Protein AF-A0A5M9JI24-F1 (afdb_monomer_lite)

Sequence (90 aa):
MVSRLPPENLTRDPEVVKSINEDKLMHNTGTLEGLAGMLDRTAALNQGKTKLNPGIKSLWLGHGTEDKGTSFEGSEKWFNEQTGLKDKEF

InterPro domains:
  IPR022742 Alpha/beta hydrolase domain-containing protein 17C-like [PF12146] (4-89)
  IPR029058 Alpha/Beta hydrolase fold [G3DSA:3.40.50.1820] (1-90)

Foldseek 3Di:
DQDDDQLCLVDVDVVSSVCQVPDPPNPSDDDPVRVVVVVVVLVCLQVLVDADDPPDADDDDDDDPSRPVDDPVSSVVSQVSHPNYDDDDD

pLDDT: mean 91.82, std 6.11, range [54.22, 98.25]

Structure (mmCIF, N/CA/C/O backbone):
data_AF-A0A5M9JI24-F1
#
_entry.id   AF-A0A5M9JI24-F1
#
loop_
_atom_site.group_PDB
_atom_site.id
_atom_site.type_symbol
_atom_site.label_atom_id
_atom_site.label_alt_id
_atom_site.label_comp_id
_atom_site.label_asym_id
_atom_site.label_entity_id
_atom_site.label_seq_id
_atom_site.pdbx_PDB_ins_code
_atom_site.Cartn_x
_atom_site.Cartn_y
_atom_site.Cartn_z
_atom_site.occupancy
_atom_site.B_iso_or_equiv
_atom_site.auth_seq_id
_atom_site.auth_comp_id
_atom_site.auth_asym_id
_atom_site.auth_atom_id
_atom_site.pdbx_PDB_model_num
ATOM 1 N N . MET A 1 1 ? 10.911 15.308 -17.721 1.00 54.22 1 MET A N 1
ATOM 2 C CA . MET A 1 1 ? 11.894 14.534 -16.935 1.00 54.22 1 MET A CA 1
ATOM 3 C C . MET A 1 1 ? 11.111 13.485 -16.167 1.00 54.22 1 MET A C 1
ATOM 5 O O . MET A 1 1 ? 10.176 13.860 -15.474 1.00 54.22 1 MET A O 1
ATOM 9 N N . VAL A 1 2 ? 11.394 12.199 -16.375 1.00 69.25 2 VAL A N 1
ATOM 10 C CA . VAL A 1 2 ? 10.735 11.109 -15.638 1.00 69.25 2 VAL A CA 1
ATOM 11 C C . VAL A 1 2 ? 11.511 10.899 -14.342 1.00 69.25 2 VAL A C 1
ATOM 13 O O . VAL A 1 2 ? 12.713 10.656 -14.389 1.00 69.25 2 VAL A O 1
ATOM 16 N N . SER A 1 3 ? 10.841 11.029 -13.198 1.00 76.94 3 SER A N 1
ATOM 17 C CA . SER A 1 3 ? 11.425 10.762 -11.881 1.00 76.94 3 SER A CA 1
ATOM 18 C C . SER A 1 3 ? 10.922 9.409 -11.391 1.00 76.94 3 SER A C 1
ATOM 20 O O . SER A 1 3 ? 9.910 9.350 -10.695 1.00 76.94 3 SER A O 1
ATOM 22 N N . ARG A 1 4 ? 11.581 8.317 -11.799 1.00 85.88 4 ARG A N 1
ATOM 23 C CA . ARG A 1 4 ? 11.194 6.965 -11.366 1.00 85.88 4 ARG A CA 1
ATOM 24 C C . ARG A 1 4 ? 11.822 6.610 -10.018 1.00 85.88 4 ARG A C 1
ATOM 26 O O . ARG A 1 4 ? 12.964 6.989 -9.758 1.00 85.88 4 ARG A O 1
ATOM 33 N N . LEU A 1 5 ? 11.121 5.808 -9.220 1.00 87.25 5 LEU A N 1
ATOM 34 C CA . LEU A 1 5 ? 11.740 5.074 -8.118 1.00 87.25 5 LEU A CA 1
ATOM 35 C C . LEU A 1 5 ? 12.638 3.970 -8.713 1.00 87.25 5 LEU A C 1
ATOM 37 O O . LEU A 1 5 ? 12.174 3.245 -9.598 1.00 87.25 5 LEU A O 1
ATOM 41 N N . PRO A 1 6 ? 13.907 3.837 -8.291 1.00 92.12 6 PRO A N 1
ATOM 42 C CA . PRO A 1 6 ? 14.751 2.723 -8.714 1.00 92.12 6 PRO A CA 1
ATOM 43 C C . PRO A 1 6 ? 14.072 1.372 -8.409 1.00 92.12 6 PRO A C 1
ATOM 45 O O . PRO A 1 6 ? 13.636 1.176 -7.278 1.00 92.12 6 PRO A O 1
ATOM 48 N N . PRO A 1 7 ? 13.945 0.440 -9.369 1.00 93.88 7 PRO A N 1
ATOM 49 C CA . PRO A 1 7 ? 13.333 -0.875 -9.140 1.00 93.88 7 PRO A CA 1
ATOM 50 C C . PRO A 1 7 ? 13.975 -1.683 -8.007 1.00 93.88 7 PRO A C 1
ATOM 52 O O . PRO A 1 7 ? 13.301 -2.448 -7.326 1.00 93.88 7 PRO A O 1
ATOM 55 N N . GLU A 1 8 ? 15.262 -1.467 -7.764 1.00 94.81 8 GLU A N 1
ATOM 56 C CA . GLU A 1 8 ? 16.044 -2.089 -6.694 1.00 94.81 8 GLU A CA 1
ATOM 57 C C . GLU A 1 8 ? 15.565 -1.653 -5.299 1.00 94.81 8 GLU A C 1
ATOM 59 O O . GLU A 1 8 ? 15.801 -2.337 -4.308 1.00 94.81 8 GLU A O 1
ATOM 64 N N . ASN A 1 9 ? 14.851 -0.526 -5.221 1.00 93.44 9 ASN A N 1
ATOM 65 C CA . ASN A 1 9 ? 14.191 -0.072 -4.002 1.00 93.44 9 ASN A CA 1
ATOM 66 C C . ASN A 1 9 ? 12.826 -0.743 -3.770 1.00 93.44 9 ASN A C 1
ATOM 68 O O . ASN A 1 9 ? 12.294 -0.640 -2.669 1.00 93.44 9 ASN A O 1
ATOM 72 N N . L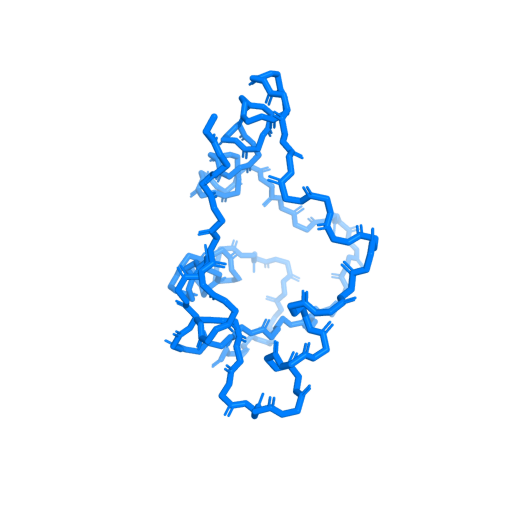EU A 1 10 ? 12.246 -1.386 -4.792 1.00 91.06 10 LEU A N 1
ATOM 73 C CA . LEU A 1 10 ? 10.974 -2.114 -4.695 1.00 91.06 10 LEU A CA 1
ATOM 74 C C . LEU A 1 10 ? 11.185 -3.588 -4.340 1.00 91.06 10 LEU A C 1
ATOM 76 O O . LEU A 1 10 ? 10.333 -4.207 -3.707 1.00 91.06 10 LEU A O 1
ATOM 80 N N . THR A 1 11 ? 12.301 -4.174 -4.776 1.00 93.25 11 THR A N 1
ATOM 81 C CA . THR A 1 11 ? 12.605 -5.589 -4.560 1.00 93.25 11 THR A CA 1
ATOM 82 C C . THR A 1 11 ? 14.103 -5.865 -4.624 1.00 93.25 11 THR A C 1
ATOM 84 O O . THR A 1 11 ? 14.847 -5.212 -5.351 1.00 93.25 11 THR A O 1
ATOM 87 N N . ARG A 1 12 ? 14.532 -6.885 -3.876 1.00 94.38 12 ARG A N 1
ATOM 88 C CA . ARG A 1 12 ? 15.907 -7.413 -3.877 1.00 94.38 12 ARG A CA 1
ATOM 89 C C . ARG A 1 12 ? 16.093 -8.558 -4.875 1.00 94.38 12 ARG A C 1
ATOM 91 O O . ARG A 1 12 ? 17.216 -9.011 -5.070 1.00 94.38 12 ARG A O 1
ATOM 98 N N . ASP A 1 13 ? 15.003 -9.056 -5.457 1.00 97.25 13 ASP A N 1
ATOM 99 C CA . ASP A 1 13 ? 15.042 -10.141 -6.433 1.00 97.25 13 ASP A CA 1
ATOM 100 C C . ASP A 1 13 ? 15.489 -9.598 -7.805 1.00 97.25 13 ASP A C 1
ATOM 102 O O . ASP A 1 13 ? 14.760 -8.795 -8.403 1.00 97.25 13 ASP A O 1
ATOM 106 N N . PRO A 1 14 ? 16.663 -10.013 -8.320 1.00 97.69 14 PRO A N 1
ATOM 107 C CA . PRO A 1 14 ? 17.196 -9.498 -9.576 1.00 97.69 14 PRO A CA 1
ATOM 108 C C . PRO A 1 14 ? 16.310 -9.818 -10.788 1.00 97.69 14 PRO A C 1
ATOM 110 O O . PRO A 1 14 ? 16.254 -9.012 -11.720 1.00 97.69 14 PRO A O 1
ATOM 113 N N . GLU A 1 15 ? 15.578 -10.936 -10.781 1.00 98.25 15 GLU A N 1
ATOM 114 C CA . GLU A 1 15 ? 14.684 -11.289 -11.890 1.00 98.25 15 GLU A CA 1
ATOM 115 C C . GLU A 1 15 ? 13.450 -10.380 -11.912 1.00 98.25 15 GLU A C 1
ATOM 117 O O . GLU A 1 15 ? 12.993 -9.972 -12.981 1.00 98.25 15 GLU A O 1
ATOM 122 N N . VAL A 1 16 ? 12.956 -9.973 -10.738 1.00 97.44 16 VAL A N 1
ATOM 123 C CA . VAL A 1 16 ? 11.842 -9.016 -10.631 1.00 97.44 16 VAL A CA 1
ATOM 124 C C . VAL A 1 16 ? 12.302 -7.594 -10.965 1.00 97.44 16 VAL A C 1
ATOM 126 O O . VAL A 1 16 ? 11.597 -6.861 -11.657 1.00 97.44 16 VAL A O 1
ATOM 129 N N . VAL A 1 17 ? 13.510 -7.196 -10.549 1.00 97.19 17 VAL A N 1
ATOM 130 C CA . VAL A 1 17 ? 14.118 -5.923 -10.986 1.00 97.19 17 VAL A CA 1
ATOM 131 C C . VAL A 1 17 ? 14.190 -5.864 -12.512 1.00 97.19 17 VAL A C 1
ATOM 133 O O . VAL A 1 17 ? 13.831 -4.851 -13.121 1.00 97.19 17 VAL A O 1
ATOM 136 N N . LYS A 1 18 ? 14.626 -6.955 -13.149 1.00 97.69 18 LYS A N 1
ATOM 137 C CA . LYS A 1 18 ? 14.668 -7.059 -14.606 1.00 97.69 18 LYS A CA 1
ATOM 138 C C . LYS A 1 18 ? 13.269 -6.962 -15.215 1.00 97.69 18 LYS A C 1
ATOM 140 O O . LYS A 1 18 ? 13.072 -6.140 -16.108 1.00 97.69 18 LYS A O 1
ATOM 145 N N . SER A 1 19 ? 12.292 -7.714 -14.700 1.00 97.38 19 SER A N 1
ATOM 146 C CA . SER A 1 19 ? 10.924 -7.677 -15.230 1.00 97.38 19 SER A CA 1
ATOM 147 C C . SER A 1 19 ? 10.304 -6.283 -15.136 1.00 97.38 19 SER A C 1
ATOM 149 O O . SER A 1 19 ? 9.654 -5.845 -16.076 1.00 97.38 19 SER A O 1
ATOM 151 N N . ILE A 1 20 ? 10.546 -5.558 -14.039 1.00 95.31 20 ILE A N 1
ATOM 152 C CA . ILE A 1 20 ? 10.090 -4.174 -13.842 1.00 95.31 20 ILE A CA 1
ATOM 153 C C . ILE A 1 20 ? 10.689 -3.236 -14.899 1.00 95.31 20 ILE A C 1
ATOM 155 O O . ILE A 1 20 ? 9.984 -2.404 -15.465 1.00 95.31 20 ILE A O 1
ATOM 159 N N . ASN A 1 21 ? 11.991 -3.358 -15.171 1.00 93.56 21 ASN A N 1
ATOM 160 C CA . ASN A 1 21 ? 12.672 -2.518 -16.158 1.00 93.56 21 ASN A CA 1
ATOM 161 C C . ASN A 1 21 ? 12.222 -2.805 -17.598 1.00 93.56 21 ASN A C 1
ATOM 163 O O . ASN A 1 21 ? 12.207 -1.893 -18.425 1.00 93.56 21 ASN A O 1
ATOM 167 N N . GLU A 1 22 ? 11.896 -4.060 -17.901 1.00 95.75 22 GLU A N 1
ATOM 168 C CA . GLU A 1 22 ? 11.514 -4.514 -19.242 1.00 95.75 22 GLU A CA 1
ATOM 169 C C . GLU A 1 22 ? 10.000 -4.393 -19.514 1.00 95.75 22 GLU A C 1
ATOM 171 O O . GLU A 1 22 ? 9.564 -4.557 -20.660 1.00 95.75 22 GLU A O 1
ATOM 176 N N . ASP A 1 23 ? 9.193 -4.073 -18.495 1.00 95.44 23 ASP A N 1
ATOM 177 C CA . ASP A 1 23 ? 7.739 -3.972 -18.616 1.00 95.44 23 ASP A CA 1
ATOM 178 C C . ASP A 1 23 ? 7.303 -2.733 -19.417 1.00 95.44 23 ASP A C 1
ATOM 180 O O . ASP A 1 23 ? 7.395 -1.583 -18.981 1.00 95.44 23 ASP A O 1
ATOM 184 N N . LYS A 1 24 ? 6.736 -2.988 -20.599 1.00 94.69 24 LYS A N 1
ATOM 185 C CA . LYS A 1 24 ? 6.222 -1.962 -21.517 1.00 94.69 24 LYS A CA 1
ATOM 186 C C . LYS A 1 24 ? 4.965 -1.252 -21.005 1.00 94.69 24 LYS A C 1
ATOM 188 O O . LYS A 1 24 ? 4.617 -0.197 -21.535 1.00 94.69 24 LYS A O 1
ATOM 193 N N . LEU A 1 25 ? 4.271 -1.822 -20.021 1.00 93.88 25 LEU A N 1
ATOM 194 C CA . LEU A 1 25 ? 3.082 -1.239 -19.398 1.00 93.88 25 LEU A CA 1
ATOM 195 C C . LEU A 1 25 ? 3.431 -0.360 -18.192 1.00 93.88 25 LEU A C 1
ATOM 197 O O . LEU A 1 25 ? 2.578 0.372 -17.689 1.00 93.88 25 LEU A O 1
ATOM 201 N N . MET A 1 26 ? 4.691 -0.357 -17.750 1.00 90.12 26 MET A N 1
ATOM 202 C CA . MET A 1 26 ? 5.135 0.510 -16.670 1.00 90.12 26 MET A CA 1
ATOM 203 C C . MET A 1 26 ? 5.486 1.902 -17.197 1.00 90.12 26 MET A C 1
ATOM 205 O O . MET A 1 26 ? 6.631 2.234 -17.504 1.00 90.12 26 MET A O 1
ATOM 209 N N . HIS A 1 27 ? 4.465 2.746 -17.315 1.00 87.69 27 HIS A N 1
ATOM 210 C CA . HIS A 1 27 ? 4.593 4.031 -18.002 1.00 87.69 27 HIS A CA 1
ATOM 211 C C . HIS A 1 27 ? 5.486 5.048 -17.283 1.00 87.69 27 HIS A C 1
ATOM 213 O O . HIS A 1 27 ? 6.053 5.915 -17.938 1.00 87.69 27 HIS A O 1
ATOM 219 N N . ASN A 1 28 ? 5.646 4.948 -15.957 1.00 84.69 28 ASN A N 1
ATOM 220 C CA . ASN A 1 28 ? 6.478 5.859 -15.156 1.00 84.69 28 ASN A CA 1
ATOM 221 C C . ASN A 1 28 ? 6.143 7.356 -15.356 1.00 84.69 28 ASN A C 1
ATOM 223 O O . ASN A 1 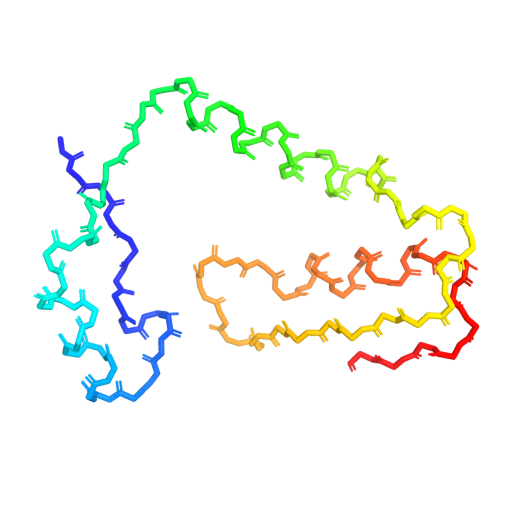28 ? 6.975 8.235 -15.142 1.00 84.69 28 ASN A O 1
ATOM 227 N N . THR A 1 29 ? 4.912 7.660 -15.767 1.00 85.62 29 THR A N 1
ATOM 228 C CA . THR A 1 29 ? 4.420 9.016 -16.023 1.00 85.62 29 THR A CA 1
ATOM 229 C C . THR A 1 29 ? 3.194 9.302 -15.171 1.00 85.62 29 THR A C 1
ATOM 231 O O . THR A 1 29 ? 2.320 8.449 -15.038 1.00 85.62 29 THR A O 1
ATOM 234 N N . GLY A 1 30 ? 3.095 10.524 -14.655 1.00 85.56 30 GLY A N 1
ATOM 235 C CA . GLY A 1 30 ? 1.906 11.038 -13.981 1.00 85.56 30 GLY A CA 1
ATOM 236 C C . GLY A 1 30 ? 1.629 12.478 -14.402 1.00 85.56 30 GLY A C 1
ATOM 237 O O . GLY A 1 30 ? 2.527 13.167 -14.891 1.00 85.56 30 GLY A O 1
ATOM 238 N N . THR A 1 31 ? 0.388 12.930 -14.225 1.00 91.00 31 THR A N 1
ATOM 239 C CA . THR A 1 31 ? 0.025 14.346 -14.385 1.00 91.00 31 THR A CA 1
ATOM 240 C C . THR A 1 31 ? 0.186 15.088 -13.057 1.00 91.00 31 THR A C 1
ATOM 242 O O . THR A 1 31 ? 0.282 14.465 -11.994 1.00 91.00 31 THR A O 1
ATOM 245 N N . LEU A 1 32 ? 0.197 16.422 -13.095 1.00 93.38 32 LEU A N 1
ATOM 246 C CA . LEU A 1 32 ? 0.249 17.231 -11.874 1.00 93.38 32 LEU A CA 1
ATOM 247 C C . LEU A 1 32 ? -1.006 17.036 -11.013 1.00 93.38 32 LEU A C 1
ATOM 249 O O . LEU A 1 32 ? -0.905 16.969 -9.793 1.00 93.38 32 LEU A O 1
ATOM 253 N N . GLU A 1 33 ? -2.170 16.866 -11.636 1.00 95.94 33 GLU A N 1
ATOM 254 C CA . GLU A 1 33 ? -3.427 16.557 -10.951 1.00 95.94 33 GLU A CA 1
ATOM 255 C C . GLU A 1 33 ? -3.371 15.175 -10.288 1.00 95.94 33 GLU A C 1
ATOM 257 O O . GLU A 1 33 ? -3.836 15.002 -9.162 1.00 95.94 33 GLU A O 1
ATOM 262 N N . GLY A 1 34 ? -2.754 14.194 -10.958 1.00 93.25 34 GLY A N 1
ATOM 263 C CA . GLY A 1 34 ? -2.502 12.873 -10.387 1.00 93.25 34 GLY A CA 1
ATOM 264 C C . GLY A 1 34 ? -1.590 12.940 -9.160 1.00 93.25 34 GLY A C 1
ATOM 265 O O . GLY A 1 34 ? -1.889 12.320 -8.139 1.00 93.25 34 GLY A O 1
ATOM 266 N N . LEU A 1 35 ? -0.518 13.738 -9.231 1.00 91.75 35 LEU A N 1
ATOM 267 C CA . LEU A 1 35 ? 0.386 13.971 -8.104 1.00 91.75 35 LEU A CA 1
ATOM 268 C C . LEU A 1 35 ? -0.329 14.665 -6.936 1.00 91.75 35 LEU A C 1
ATOM 270 O O . LEU A 1 35 ? -0.219 14.205 -5.801 1.00 91.75 35 LEU A O 1
ATOM 274 N N . ALA A 1 36 ? -1.105 15.717 -7.205 1.00 96.50 36 ALA A N 1
ATOM 275 C CA . ALA A 1 36 ? -1.894 16.408 -6.187 1.00 96.50 36 ALA A CA 1
ATOM 276 C C . ALA A 1 36 ? -2.872 15.446 -5.491 1.00 96.50 36 ALA A C 1
ATOM 278 O O . ALA A 1 36 ? -2.868 15.322 -4.267 1.00 96.50 36 ALA A O 1
ATOM 279 N N . GLY A 1 37 ? -3.626 14.664 -6.269 1.00 96.94 37 GLY A N 1
ATOM 280 C CA . GLY A 1 37 ? -4.559 13.683 -5.722 1.00 96.94 37 GLY A CA 1
ATOM 281 C C . GLY A 1 37 ? -3.883 12.538 -4.958 1.00 96.94 37 GLY A C 1
ATOM 282 O O . GLY A 1 37 ? -4.510 11.928 -4.092 1.00 96.94 37 GLY A O 1
ATOM 283 N N . MET A 1 38 ? -2.630 12.199 -5.263 1.00 94.50 38 MET A N 1
ATOM 284 C CA . MET A 1 38 ? -1.850 11.245 -4.468 1.00 94.50 38 MET A CA 1
ATOM 285 C C . MET A 1 38 ? -1.470 11.848 -3.110 1.00 94.50 38 MET A C 1
ATOM 287 O O . MET A 1 38 ? -1.680 11.202 -2.085 1.00 94.50 38 MET A O 1
ATOM 291 N N . LEU A 1 39 ? -0.992 13.097 -3.084 1.00 95.25 39 LEU A N 1
ATOM 292 C CA . LEU A 1 39 ? -0.632 13.799 -1.847 1.00 95.25 39 LEU A CA 1
ATOM 293 C C . LEU A 1 39 ? -1.834 13.980 -0.909 1.00 95.25 39 LEU A C 1
ATOM 295 O O . LEU A 1 39 ? -1.715 13.713 0.287 1.00 95.25 39 LEU A O 1
ATOM 299 N N . ASP A 1 40 ? -3.000 14.343 -1.445 1.00 97.62 40 ASP A N 1
ATOM 300 C CA . ASP A 1 40 ? -4.228 14.500 -0.655 1.00 97.62 40 ASP A CA 1
ATOM 301 C C . ASP A 1 40 ? -4.656 13.189 0.021 1.00 97.62 40 ASP A C 1
ATOM 303 O O . ASP A 1 40 ? -5.026 13.170 1.199 1.00 97.62 40 ASP A O 1
ATOM 307 N N . ARG A 1 41 ? -4.568 12.064 -0.701 1.00 96.00 41 ARG A N 1
ATOM 308 C CA . ARG A 1 41 ? -4.899 10.735 -0.159 1.00 96.00 41 ARG A CA 1
ATOM 309 C C . ARG A 1 41 ? -3.908 10.304 0.918 1.00 96.00 41 ARG A C 1
ATOM 311 O O . ARG A 1 41 ? -4.332 9.809 1.963 1.00 96.00 41 ARG A O 1
ATOM 318 N N . THR A 1 42 ? -2.615 10.547 0.706 1.00 95.19 42 THR A N 1
ATOM 319 C CA . THR A 1 42 ? -1.577 10.297 1.715 1.00 95.19 42 THR A CA 1
ATOM 320 C C . THR A 1 42 ? -1.817 11.134 2.971 1.00 95.19 42 THR A C 1
ATOM 322 O O . THR A 1 42 ? -1.737 10.613 4.084 1.00 95.19 42 THR A O 1
ATOM 325 N N . ALA A 1 43 ? -2.186 12.409 2.821 1.00 95.81 43 ALA A N 1
ATOM 326 C CA . ALA A 1 43 ? -2.519 13.270 3.951 1.00 95.81 43 ALA A CA 1
ATOM 327 C C . ALA A 1 43 ? -3.752 12.764 4.716 1.00 95.81 43 ALA A C 1
ATOM 329 O O . ALA A 1 43 ? -3.736 12.736 5.947 1.00 95.81 43 ALA A O 1
ATOM 330 N N . ALA A 1 44 ? -4.800 12.318 4.016 1.00 95.56 44 ALA A N 1
ATOM 331 C CA . ALA A 1 44 ? -5.991 11.751 4.647 1.00 95.56 44 ALA A CA 1
ATOM 332 C C . ALA A 1 44 ? -5.691 10.464 5.438 1.00 95.56 44 ALA A C 1
ATOM 334 O O . ALA A 1 44 ? -6.204 10.303 6.549 1.00 95.56 44 ALA A O 1
ATOM 335 N N . LEU A 1 45 ? -4.835 9.585 4.902 1.00 93.75 45 LEU A N 1
ATOM 336 C CA . LEU A 1 45 ? -4.350 8.393 5.605 1.00 93.75 45 LEU A CA 1
ATOM 337 C C . LEU A 1 45 ? -3.557 8.768 6.861 1.00 93.75 45 LEU A C 1
ATOM 339 O O . LEU A 1 45 ? -3.902 8.325 7.953 1.00 93.75 45 LEU A O 1
ATOM 343 N N . ASN A 1 46 ? -2.551 9.638 6.731 1.00 93.50 46 ASN A N 1
ATOM 344 C CA . ASN A 1 46 ? -1.677 10.015 7.846 1.00 93.50 46 ASN A CA 1
ATOM 345 C C . ASN A 1 46 ? -2.417 10.762 8.976 1.00 93.50 46 ASN A C 1
ATOM 347 O O . ASN A 1 46 ? -2.065 10.640 10.149 1.00 93.50 46 ASN A O 1
ATOM 351 N N . GLN A 1 47 ? -3.458 11.525 8.629 1.00 94.75 47 GLN A N 1
ATOM 352 C CA . GLN A 1 47 ? -4.321 12.236 9.582 1.00 94.75 47 GLN A CA 1
ATOM 353 C C . GLN A 1 47 ? -5.400 11.337 10.217 1.00 94.75 47 GLN A C 1
ATOM 355 O O . GLN A 1 47 ? -6.228 11.842 10.974 1.00 94.75 47 GLN A O 1
ATOM 360 N N . GLY A 1 48 ? -5.456 10.042 9.881 1.00 90.94 48 GLY A N 1
ATOM 361 C CA . GLY A 1 48 ? -6.462 9.112 10.408 1.00 90.94 48 GLY A CA 1
ATOM 362 C C . GLY A 1 48 ? -7.895 9.403 9.936 1.00 90.94 48 GLY A C 1
ATOM 363 O O . GLY A 1 48 ? -8.861 8.939 10.549 1.00 90.94 48 GLY A O 1
ATOM 364 N N . LYS A 1 49 ? -8.058 10.187 8.856 1.00 94.25 49 LYS A N 1
ATOM 365 C CA . LYS A 1 49 ? -9.369 10.473 8.240 1.00 94.25 49 LYS A CA 1
ATOM 366 C C . LYS A 1 49 ? -9.917 9.245 7.521 1.00 94.25 49 LYS A C 1
ATOM 368 O O . LYS A 1 49 ? -11.124 9.018 7.522 1.00 94.25 49 LYS A O 1
ATOM 373 N N . THR A 1 50 ? -9.030 8.447 6.934 1.00 93.81 50 THR A N 1
ATOM 374 C CA . THR A 1 50 ? -9.375 7.163 6.322 1.00 93.81 50 THR A CA 1
ATOM 375 C C . THR A 1 50 ? -9.423 6.090 7.405 1.00 93.81 50 THR A C 1
ATOM 377 O O . THR A 1 50 ? -8.393 5.759 7.990 1.00 93.81 50 THR A O 1
ATOM 380 N N . LYS A 1 51 ? -10.609 5.541 7.673 1.00 93.31 51 LYS A N 1
ATOM 381 C CA . LYS A 1 51 ? -10.825 4.466 8.652 1.00 93.31 51 LYS A CA 1
ATOM 382 C C . LYS A 1 51 ? -11.470 3.262 7.986 1.00 93.31 51 LYS A C 1
ATOM 384 O O . LYS A 1 51 ? -12.100 3.396 6.938 1.00 93.31 51 LYS A O 1
ATOM 389 N N . LEU A 1 52 ? -11.343 2.098 8.615 1.00 92.94 52 LEU A N 1
ATOM 390 C CA . LEU A 1 52 ? -12.112 0.928 8.207 1.00 92.94 52 LEU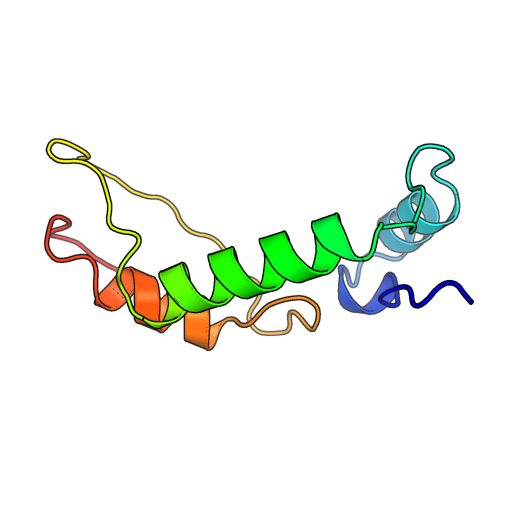 A CA 1
ATOM 391 C C . LEU A 1 52 ? -13.616 1.203 8.302 1.00 92.94 52 LEU A C 1
ATOM 393 O O . LEU A 1 52 ? -14.099 1.816 9.258 1.00 92.94 52 LEU A O 1
ATOM 397 N N . ASN A 1 53 ? -14.355 0.709 7.312 1.00 92.62 53 ASN A N 1
ATOM 398 C CA . ASN A 1 53 ? -15.807 0.795 7.319 1.00 92.62 53 ASN A CA 1
ATOM 399 C C . ASN A 1 53 ? -16.394 0.007 8.506 1.00 92.62 53 ASN A C 1
ATOM 401 O O . ASN A 1 53 ? -15.836 -1.023 8.906 1.00 92.62 53 ASN A O 1
ATOM 405 N N . PRO A 1 54 ? -17.548 0.432 9.048 1.00 90.50 54 PRO A N 1
ATOM 406 C CA . PRO A 1 54 ? -18.251 -0.340 10.064 1.00 90.50 54 PRO A CA 1
ATOM 407 C C . PRO A 1 54 ? -18.530 -1.772 9.585 1.00 90.50 54 PRO A C 1
ATOM 409 O O . PRO A 1 54 ? -18.973 -1.985 8.459 1.00 90.50 54 PRO A O 1
ATOM 412 N N . GLY A 1 55 ? -18.280 -2.758 10.447 1.00 89.81 55 GLY A N 1
ATOM 413 C CA . GLY A 1 55 ? -18.552 -4.172 10.162 1.00 89.81 55 GLY A CA 1
ATOM 414 C C . GLY A 1 55 ? -17.395 -4.959 9.540 1.00 89.81 55 GLY A C 1
ATOM 415 O O . GLY A 1 55 ? -17.513 -6.180 9.424 1.00 89.81 55 GLY A O 1
ATOM 416 N N . ILE A 1 56 ? -16.268 -4.319 9.204 1.00 92.19 56 ILE A N 1
ATOM 417 C CA . ILE A 1 56 ? -15.033 -5.042 8.871 1.00 92.19 56 ILE A CA 1
ATOM 418 C C . ILE A 1 56 ? -14.552 -5.816 10.104 1.00 92.19 56 ILE A C 1
ATOM 420 O O . ILE A 1 56 ? -14.357 -5.238 11.170 1.00 92.19 56 ILE A O 1
ATOM 424 N N . LYS A 1 57 ? -14.386 -7.135 9.952 1.00 89.50 57 LYS A N 1
ATOM 425 C CA . LYS A 1 57 ? -14.025 -8.047 11.052 1.00 89.50 57 LYS A CA 1
ATOM 426 C C . LYS A 1 57 ? -12.546 -8.414 11.088 1.00 89.50 57 LYS A C 1
ATOM 428 O O . LYS A 1 57 ? -12.047 -8.789 12.140 1.00 89.50 57 LYS A O 1
ATOM 433 N N . SER A 1 58 ? -11.870 -8.338 9.949 1.00 91.12 58 SER A N 1
ATOM 434 C CA . SER A 1 58 ? -10.488 -8.780 9.789 1.00 91.12 58 SER A CA 1
ATOM 435 C C . SER A 1 58 ? -9.790 -7.933 8.736 1.00 91.12 58 SER A C 1
ATOM 437 O O . SER A 1 58 ? -10.397 -7.576 7.724 1.00 91.12 58 SER A O 1
ATOM 439 N N . LEU A 1 59 ? -8.514 -7.649 8.967 1.00 92.75 59 LEU A N 1
ATOM 440 C CA . LEU A 1 59 ? -7.631 -6.948 8.047 1.00 92.75 59 LEU A CA 1
ATOM 441 C C . LEU A 1 59 ? -6.300 -7.697 8.023 1.00 92.7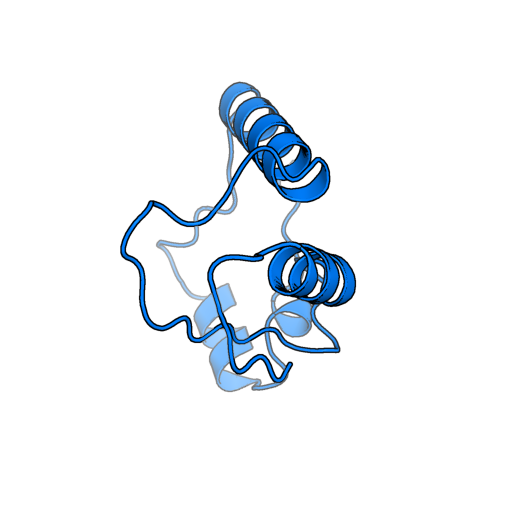5 59 LEU A C 1
ATOM 443 O O . LEU A 1 59 ? -5.756 -7.998 9.080 1.00 92.75 59 LEU A O 1
ATOM 447 N N . TRP A 1 60 ? -5.784 -7.963 6.828 1.00 93.12 60 TRP A N 1
ATOM 448 C CA . TRP A 1 60 ? -4.393 -8.351 6.639 1.00 93.12 60 TRP A CA 1
ATOM 449 C C . TRP A 1 60 ? -3.663 -7.179 5.991 1.00 93.12 60 TRP A C 1
ATOM 451 O O . TRP A 1 60 ? -4.125 -6.650 4.978 1.00 93.12 60 TRP A O 1
ATOM 461 N N . LEU A 1 61 ? -2.559 -6.758 6.598 1.00 93.62 61 LEU A N 1
ATOM 462 C CA . LEU A 1 61 ? -1.732 -5.660 6.124 1.00 93.62 61 LEU A CA 1
ATOM 463 C C . LEU A 1 61 ? -0.284 -6.142 6.099 1.00 93.62 61 LEU A C 1
ATOM 465 O O . LEU A 1 61 ? 0.257 -6.521 7.129 1.00 93.62 61 LEU A O 1
ATOM 469 N N . GLY A 1 62 ? 0.320 -6.153 4.913 1.00 94.62 62 GLY A N 1
ATOM 470 C CA . GLY A 1 62 ? 1.730 -6.475 4.725 1.00 94.62 62 GLY A CA 1
ATOM 471 C C . GLY A 1 62 ? 2.486 -5.244 4.246 1.00 94.62 62 GLY A C 1
ATOM 472 O O . GLY A 1 62 ? 2.036 -4.571 3.319 1.00 94.62 62 GLY A O 1
ATOM 473 N N . HIS A 1 63 ? 3.628 -4.957 4.866 1.00 95.31 63 HIS A N 1
ATOM 474 C CA . HIS A 1 63 ? 4.505 -3.862 4.463 1.00 95.31 63 HIS A CA 1
ATOM 475 C C . HIS A 1 63 ? 5.970 -4.256 4.673 1.00 95.31 63 HIS A C 1
ATOM 477 O O . HIS A 1 63 ? 6.324 -4.808 5.712 1.00 95.31 63 HIS A O 1
ATOM 483 N N . GLY A 1 64 ? 6.830 -3.991 3.687 1.00 93.88 64 GLY A N 1
ATOM 484 C CA . GLY A 1 64 ? 8.259 -4.280 3.803 1.00 93.88 64 GLY A CA 1
ATOM 485 C C . GLY A 1 64 ? 8.957 -3.275 4.717 1.00 93.88 64 GLY A C 1
ATOM 486 O O . GLY A 1 64 ? 8.927 -2.082 4.445 1.00 93.88 64 GLY A O 1
ATOM 487 N N . THR A 1 65 ? 9.643 -3.735 5.762 1.00 93.81 65 THR A N 1
ATOM 488 C CA . THR A 1 65 ? 10.362 -2.864 6.718 1.00 93.81 65 THR A CA 1
ATOM 489 C C . THR A 1 65 ? 11.474 -2.020 6.085 1.00 93.81 65 THR A C 1
ATOM 491 O O . THR A 1 65 ? 11.899 -1.024 6.660 1.00 93.81 65 THR A O 1
ATOM 494 N N . GLU A 1 66 ? 11.951 -2.405 4.900 1.00 92.56 66 GLU A N 1
ATOM 495 C CA . GLU A 1 66 ? 12.992 -1.693 4.152 1.00 92.56 66 GLU A CA 1
ATOM 496 C C . GLU A 1 66 ? 12.465 -0.989 2.889 1.00 92.56 66 GLU A C 1
ATOM 498 O O . GLU A 1 66 ? 13.278 -0.499 2.101 1.00 92.56 66 GLU A O 1
ATOM 503 N N . ASP A 1 67 ? 11.140 -0.921 2.691 1.00 92.38 67 ASP A N 1
ATOM 504 C CA . ASP A 1 67 ? 10.536 -0.227 1.547 1.00 92.38 67 ASP A CA 1
ATOM 505 C C . ASP A 1 67 ? 11.025 1.234 1.484 1.00 92.38 67 ASP A C 1
ATOM 507 O O . ASP A 1 67 ? 11.065 1.952 2.486 1.00 92.38 67 ASP A O 1
ATOM 511 N N . LYS A 1 68 ? 11.458 1.672 0.296 1.00 92.25 68 LYS A N 1
ATOM 512 C CA . LYS A 1 68 ? 11.874 3.062 0.032 1.00 92.25 68 LYS A CA 1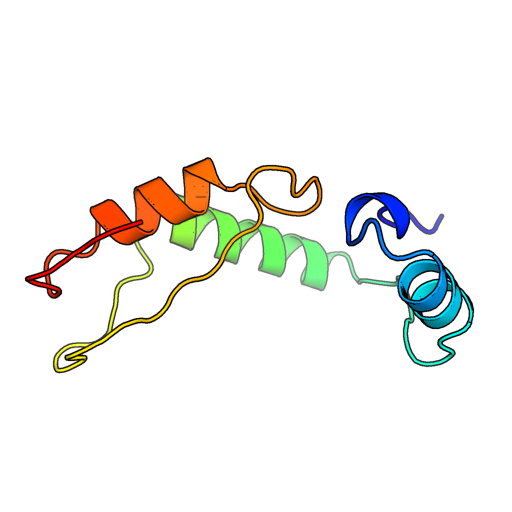
ATOM 513 C C . LYS A 1 68 ? 10.875 3.826 -0.839 1.00 92.25 68 LYS A C 1
ATOM 515 O O . LYS A 1 68 ? 11.127 4.984 -1.166 1.00 92.25 68 LYS A O 1
ATOM 520 N N . GLY A 1 69 ? 9.782 3.187 -1.247 1.00 90.75 69 GLY A N 1
ATOM 521 C CA . GLY A 1 69 ? 8.658 3.800 -1.942 1.00 90.75 69 GLY A CA 1
ATOM 522 C C . GLY A 1 69 ? 7.620 4.363 -0.974 1.00 90.75 69 GLY A C 1
ATOM 523 O O . GLY A 1 69 ? 7.193 5.507 -1.136 1.00 90.75 69 GLY A O 1
ATOM 524 N N . THR A 1 70 ? 7.233 3.588 0.042 1.00 92.44 70 THR A N 1
ATOM 525 C CA . THR A 1 70 ? 6.250 3.994 1.061 1.00 92.44 70 THR A CA 1
ATOM 526 C C . THR A 1 70 ? 6.765 3.786 2.493 1.00 92.44 70 THR A C 1
ATOM 528 O O . THR A 1 70 ? 7.833 3.221 2.687 1.00 92.44 70 THR A O 1
ATOM 531 N N . SER A 1 71 ? 6.073 4.339 3.505 1.00 93.62 71 SER A N 1
ATOM 532 C CA . SER A 1 71 ? 6.526 4.283 4.909 1.00 93.62 71 SER A CA 1
ATOM 533 C C . SER A 1 71 ? 5.896 3.113 5.662 1.00 93.62 71 SER A C 1
ATOM 535 O O . SER A 1 71 ? 4.670 3.048 5.837 1.00 93.62 71 SER A O 1
ATOM 537 N N . PHE A 1 72 ? 6.768 2.245 6.174 1.00 94.94 72 PHE A N 1
ATOM 538 C CA . PHE A 1 72 ? 6.413 1.151 7.072 1.00 94.94 72 PHE A CA 1
ATOM 539 C C . PHE A 1 72 ? 5.785 1.681 8.365 1.00 94.94 72 PHE A C 1
ATOM 541 O O . PHE A 1 72 ? 4.685 1.275 8.734 1.00 94.94 72 PHE A O 1
ATOM 548 N N . GLU A 1 73 ? 6.422 2.668 8.996 1.00 94.44 73 GLU A N 1
ATOM 549 C CA . GLU A 1 73 ? 5.974 3.268 10.256 1.00 94.44 73 GLU A CA 1
ATOM 550 C C . GLU A 1 73 ? 4.620 3.967 10.091 1.00 94.44 73 GLU A C 1
ATOM 552 O O . GLU A 1 73 ? 3.770 3.932 10.980 1.00 94.44 73 GLU A O 1
ATOM 557 N N . GLY A 1 74 ? 4.385 4.584 8.929 1.00 94.62 74 GLY A N 1
ATOM 558 C CA . GLY A 1 74 ? 3.090 5.164 8.587 1.00 94.62 74 GLY A CA 1
ATOM 559 C C . GLY A 1 74 ? 1.981 4.111 8.518 1.00 94.62 74 GLY A C 1
ATOM 560 O O . GLY A 1 74 ? 0.866 4.360 8.983 1.00 94.62 74 GLY A O 1
ATOM 561 N N . SER A 1 75 ? 2.293 2.928 7.985 1.00 94.88 75 SER A N 1
ATOM 562 C CA . SER A 1 75 ? 1.354 1.804 7.917 1.00 94.88 75 SER A CA 1
ATOM 563 C C . SER A 1 75 ? 1.070 1.225 9.304 1.00 94.88 75 SER A C 1
ATOM 565 O O . SER A 1 75 ? -0.097 1.032 9.648 1.00 94.88 75 SER A O 1
ATOM 567 N N . GLU A 1 76 ? 2.109 1.035 10.122 1.00 94.44 76 GLU A N 1
ATOM 568 C CA . GLU A 1 76 ? 1.994 0.585 11.516 1.00 94.44 76 GLU A CA 1
ATOM 569 C C . GLU A 1 76 ? 1.133 1.550 12.341 1.00 94.44 76 GLU A C 1
ATOM 571 O O . GLU A 1 76 ? 0.169 1.149 13.000 1.00 94.44 76 GLU A O 1
ATOM 576 N N . LYS A 1 77 ? 1.427 2.854 12.253 1.00 94.69 77 LYS A N 1
ATOM 577 C CA . LYS A 1 77 ? 0.659 3.910 12.921 1.00 94.69 77 LYS A CA 1
ATOM 578 C C . LYS A 1 77 ? -0.814 3.855 12.525 1.00 94.69 77 LYS A C 1
ATOM 580 O O . LYS A 1 77 ? -1.679 3.812 13.399 1.00 94.69 77 LYS A O 1
ATOM 585 N N . TRP A 1 78 ? -1.110 3.825 11.225 1.00 95.06 78 TRP A N 1
ATOM 586 C CA . TRP A 1 78 ? -2.490 3.786 10.740 1.00 95.06 78 TRP A CA 1
ATOM 587 C C . TRP A 1 78 ? -3.230 2.523 11.201 1.00 95.06 78 TRP A C 1
ATOM 589 O O . TRP A 1 78 ? -4.388 2.609 11.615 1.00 95.06 78 TRP A O 1
ATOM 599 N N . PHE A 1 79 ? -2.574 1.361 11.188 1.00 94.19 79 PHE A N 1
ATOM 600 C CA . PHE A 1 79 ? -3.141 0.104 11.679 1.00 94.19 79 PHE A CA 1
ATOM 601 C C . PHE A 1 79 ? -3.464 0.167 13.181 1.00 94.19 79 PHE A C 1
ATOM 603 O O . PHE A 1 79 ? -4.559 -0.202 13.628 1.00 94.19 79 PHE A O 1
ATOM 610 N N . ASN A 1 80 ? -2.551 0.730 13.970 1.00 92.44 80 ASN A N 1
ATOM 611 C CA . ASN A 1 80 ? -2.729 0.920 15.406 1.00 92.44 80 ASN A CA 1
ATOM 612 C C . ASN A 1 80 ? -3.854 1.911 15.745 1.00 92.44 80 ASN A C 1
ATOM 614 O O . ASN A 1 80 ? -4.561 1.713 16.735 1.00 92.44 80 ASN A O 1
ATOM 618 N N . GLU A 1 81 ? -4.126 2.886 14.881 1.00 93.31 81 GLU A N 1
ATOM 619 C CA . GLU A 1 81 ? -5.261 3.809 15.012 1.00 93.31 81 GLU A CA 1
ATOM 620 C C . GLU A 1 81 ? -6.632 3.165 14.696 1.00 93.31 81 GLU A C 1
ATOM 622 O O . GLU A 1 81 ? -7.671 3.717 15.071 1.00 93.31 81 GLU A O 1
ATOM 627 N N . GLN A 1 82 ? -6.684 1.985 14.057 1.00 92.25 82 GLN A N 1
ATOM 628 C CA . GLN A 1 82 ? -7.954 1.300 13.771 1.00 92.25 82 GLN A CA 1
ATOM 629 C C . GLN A 1 82 ? -8.532 0.649 15.038 1.00 92.25 82 GLN A C 1
ATOM 631 O O . GLN A 1 82 ? -8.089 -0.417 15.464 1.00 92.25 82 GLN A O 1
ATOM 636 N N . THR A 1 83 ? -9.545 1.266 15.648 1.00 87.50 83 THR A N 1
ATOM 637 C CA . THR A 1 83 ? -10.152 0.793 16.911 1.00 87.50 83 THR A CA 1
ATOM 638 C C . THR A 1 83 ? -11.210 -0.299 16.738 1.00 87.50 83 THR A C 1
ATOM 640 O O . THR A 1 83 ? -11.613 -0.925 17.714 1.00 87.50 83 THR A O 1
ATOM 643 N N . GLY A 1 84 ? -11.680 -0.533 15.509 1.00 87.88 84 GLY A N 1
ATOM 644 C CA . GLY A 1 84 ? -12.687 -1.560 15.214 1.00 87.88 84 GLY A CA 1
ATOM 645 C C . GLY A 1 84 ? -12.146 -2.994 15.209 1.00 87.88 84 GLY A C 1
ATOM 646 O O . GLY A 1 84 ? -12.932 -3.939 15.228 1.00 87.88 84 GLY A O 1
ATOM 647 N N . LEU A 1 85 ? -10.822 -3.159 15.189 1.00 89.06 85 LEU A N 1
ATOM 648 C CA . LEU A 1 85 ? -10.143 -4.452 15.223 1.00 89.06 85 LEU A CA 1
ATOM 649 C C . LEU A 1 85 ? -9.722 -4.765 16.662 1.00 89.06 85 LEU A C 1
ATOM 651 O O . LEU A 1 85 ? -9.184 -3.896 17.346 1.00 89.06 85 LEU A O 1
ATOM 655 N N . LYS A 1 86 ? -9.981 -5.994 17.117 1.00 83.88 86 LYS A N 1
ATOM 656 C CA . LYS A 1 86 ? -9.736 -6.409 18.509 1.00 83.88 86 LYS A CA 1
ATOM 657 C C . LYS A 1 86 ? -8.361 -7.040 18.713 1.00 83.88 86 LYS A C 1
ATOM 659 O O . LYS A 1 86 ? -7.708 -6.736 19.702 1.00 83.88 86 LYS A O 1
ATOM 664 N N . ASP A 1 87 ? -7.922 -7.840 17.749 1.00 85.88 87 ASP A N 1
ATOM 665 C CA . ASP A 1 87 ? -6.714 -8.656 17.849 1.00 85.88 87 ASP A CA 1
ATOM 666 C C . ASP A 1 87 ? -5.725 -8.172 16.784 1.00 85.88 87 ASP A C 1
ATOM 668 O O . ASP A 1 87 ? -5.784 -8.586 15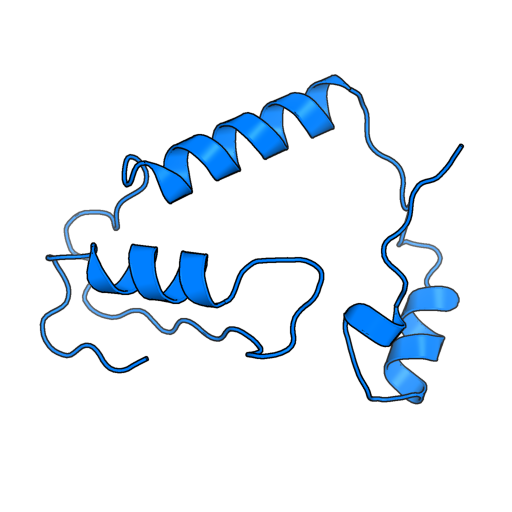.626 1.00 85.88 87 ASP A O 1
ATOM 672 N N . LYS A 1 88 ? -4.899 -7.185 17.145 1.00 85.94 88 LYS A N 1
ATOM 673 C CA . LYS A 1 88 ? -3.948 -6.541 16.232 1.00 85.94 88 LYS A CA 1
ATOM 674 C C . LYS A 1 88 ? -2.521 -6.975 16.540 1.00 85.94 88 LYS A C 1
ATOM 676 O O . LYS A 1 88 ? -2.051 -6.777 17.655 1.00 85.94 88 LYS A O 1
ATOM 681 N N . GLU A 1 89 ? -1.848 -7.475 15.513 1.00 83.81 89 GLU A N 1
ATOM 682 C CA . GLU A 1 89 ? -0.415 -7.767 15.466 1.00 83.81 89 GLU A CA 1
ATOM 683 C C . GLU A 1 89 ? 0.124 -7.137 14.174 1.00 83.81 89 GLU A C 1
ATOM 685 O O . GLU A 1 89 ? -0.581 -7.161 13.159 1.00 83.81 89 GLU A O 1
ATOM 690 N N . PHE A 1 90 ? 1.305 -6.519 14.224 1.00 80.25 90 PHE A N 1
ATOM 691 C CA . PHE A 1 90 ? 1.933 -5.858 13.077 1.00 80.25 90 PHE A CA 1
ATOM 692 C C . PHE A 1 90 ? 3.319 -6.446 12.822 1.00 80.25 90 PHE A C 1
ATOM 694 O O . PHE A 1 90 ? 4.049 -6.649 13.819 1.00 80.25 90 PHE A O 1
#

Secondary structure (DSSP, 8-state):
---PPPGGGT-S-HHHHHHHHH-TT------HHHHHHHHHHHHHHHTT-S-PPTT---------TT-SSS-HHHHHHHHHH-TT-SS---

Radius of gyration: 16.29 Å; chains: 1; bounding box: 36×28×40 Å

Organism: Monilinia fructicola (NCBI:txid38448)